Protein AF-A0A9J6FFC2-F1 (afdb_monomer)

Solvent-accessible surface area (backbone atoms only — not comparable to full-atom values): 10683 Å² total; per-residue (Å²): 85,80,44,78,43,52,54,63,68,60,50,53,34,48,77,70,77,44,74,55,74,69,60,45,58,58,50,71,74,54,88,63,98,58,70,75,44,80,42,79,45,68,72,86,70,68,49,63,70,59,54,50,54,47,51,55,52,60,70,71,46,94,64,77,79,71,78,78,69,91,61,85,76,80,85,57,95,45,73,68,53,46,51,47,52,60,47,57,77,66,57,83,54,55,76,68,54,87,89,51,53,74,66,55,40,51,50,50,52,24,52,70,66,74,64,48,92,31,41,36,63,44,17,75,76,39,60,90,82,29,61,41,49,30,97,77,76,67,45,72,17,40,54,60,35,72,76,40,42,32,71,79,80,33,97,75,44,43,53,74,66,56,49,53,48,62,56,47,55,65,82,85,128

InterPro domains:
  IPR012337 Ribonuclease H-like superfamily [SSF53098] (1-59)

Structure (mmCIF, N/CA/C/O backbone):
data_AF-A0A9J6FFC2-F1
#
_entry.id   AF-A0A9J6FFC2-F1
#
loop_
_atom_site.group_PDB
_atom_site.id
_atom_site.type_symbol
_atom_site.label_atom_id
_atom_site.label_alt_id
_atom_site.label_comp_id
_atom_site.label_asym_id
_atom_site.label_entity_id
_atom_site.label_seq_id
_atom_site.pdbx_PDB_ins_code
_atom_site.Cartn_x
_atom_site.Cartn_y
_atom_site.Cartn_z
_atom_site.occupancy
_atom_site.B_iso_or_equiv
_atom_site.auth_seq_id
_atom_site.auth_comp_id
_atom_site.auth_asym_id
_atom_site.auth_atom_id
_atom_site.pdbx_PDB_model_num
ATOM 1 N N . MET A 1 1 ? 20.866 -6.131 -45.572 1.00 80.50 1 MET A N 1
ATOM 2 C CA . MET A 1 1 ? 21.056 -5.212 -44.424 1.00 80.50 1 MET A CA 1
ATOM 3 C C . MET A 1 1 ? 21.095 -6.035 -43.150 1.00 80.50 1 MET A C 1
ATOM 5 O O . MET A 1 1 ? 20.261 -6.921 -43.014 1.00 80.50 1 MET A O 1
ATOM 9 N N . ASN A 1 2 ? 22.036 -5.762 -42.246 1.00 86.88 2 ASN A N 1
ATOM 10 C CA . ASN A 1 2 ? 22.124 -6.447 -40.954 1.00 86.88 2 ASN A CA 1
ATOM 11 C C . ASN A 1 2 ? 21.650 -5.500 -39.846 1.00 86.88 2 ASN A C 1
ATOM 13 O O . ASN A 1 2 ? 22.107 -4.363 -39.788 1.00 86.88 2 ASN A O 1
ATOM 17 N N . ILE A 1 3 ? 20.746 -5.968 -38.990 1.00 88.38 3 ILE A N 1
ATOM 18 C CA . ILE A 1 3 ? 20.262 -5.259 -37.802 1.00 88.38 3 ILE A CA 1
ATOM 19 C C . ILE A 1 3 ? 20.701 -6.069 -36.588 1.00 88.38 3 ILE A C 1
ATOM 21 O O . ILE A 1 3 ? 20.376 -7.250 -36.492 1.00 88.38 3 ILE A O 1
ATOM 25 N N . VAL A 1 4 ? 21.432 -5.447 -35.669 1.00 92.25 4 VAL A N 1
ATOM 26 C CA . VAL A 1 4 ? 21.839 -6.082 -34.411 1.00 92.25 4 VAL A CA 1
ATOM 27 C C . VAL A 1 4 ? 20.870 -5.659 -33.310 1.00 92.25 4 VAL A C 1
ATOM 29 O O . VAL A 1 4 ? 20.461 -4.503 -33.263 1.00 92.25 4 VAL A O 1
ATOM 32 N N . SER A 1 5 ? 20.460 -6.594 -32.453 1.00 91.31 5 SER A N 1
ATOM 33 C CA . SER A 1 5 ? 19.581 -6.306 -31.317 1.00 91.31 5 SER A CA 1
ATOM 34 C C . SER A 1 5 ? 19.914 -7.187 -30.119 1.00 91.31 5 SER A C 1
ATOM 36 O O . SER A 1 5 ? 20.222 -8.370 -30.269 1.00 91.31 5 SER A O 1
ATOM 38 N N . ASP A 1 6 ? 19.799 -6.616 -28.923 1.00 93.12 6 ASP A N 1
ATOM 39 C CA . ASP A 1 6 ? 19.942 -7.315 -27.647 1.00 93.12 6 ASP A CA 1
ATOM 40 C C . ASP A 1 6 ? 18.628 -7.853 -27.067 1.00 93.12 6 ASP A C 1
ATOM 42 O O . ASP A 1 6 ? 18.624 -8.638 -26.113 1.00 93.12 6 ASP A O 1
ATOM 46 N N . SER A 1 7 ? 17.496 -7.526 -27.695 1.00 90.25 7 SER A N 1
ATOM 47 C CA . SER A 1 7 ? 16.195 -8.060 -27.310 1.00 90.25 7 SER A CA 1
ATOM 48 C C . SER A 1 7 ? 16.065 -9.518 -27.743 1.00 90.25 7 SER A C 1
ATOM 50 O O . SER A 1 7 ? 15.623 -9.842 -28.851 1.00 90.25 7 SER A O 1
ATOM 52 N N . GLN A 1 8 ? 16.423 -10.427 -26.832 1.00 90.81 8 GLN A N 1
ATOM 53 C CA . GLN A 1 8 ? 16.315 -11.872 -27.045 1.00 90.81 8 GLN A CA 1
ATOM 54 C C . GLN A 1 8 ? 14.893 -12.279 -27.463 1.00 90.81 8 GLN A C 1
ATOM 56 O O . GLN A 1 8 ? 14.715 -13.103 -28.360 1.00 90.81 8 GLN A O 1
ATOM 61 N N . ASN A 1 9 ? 13.872 -11.678 -26.844 1.00 90.25 9 ASN A N 1
ATOM 62 C CA . ASN A 1 9 ? 12.475 -11.967 -27.156 1.00 90.25 9 ASN A CA 1
ATOM 63 C C . ASN A 1 9 ? 12.101 -11.531 -28.584 1.00 90.25 9 ASN A C 1
ATOM 65 O O . ASN A 1 9 ? 11.459 -12.294 -29.304 1.00 90.25 9 ASN A O 1
ATOM 69 N N . ALA A 1 10 ? 12.534 -10.343 -29.021 1.00 88.88 10 ALA A N 1
ATOM 70 C CA . ALA A 1 10 ? 12.266 -9.866 -30.377 1.00 88.88 10 ALA A CA 1
ATOM 71 C C . ALA A 1 10 ? 12.942 -10.756 -31.432 1.00 88.88 10 ALA A C 1
ATOM 73 O O . ALA A 1 10 ? 12.295 -11.169 -32.394 1.00 88.88 10 ALA A O 1
ATOM 74 N N . CYS A 1 11 ? 14.208 -11.126 -31.209 1.00 90.75 11 CYS A N 1
ATOM 75 C CA . CYS A 1 11 ? 14.953 -12.001 -32.116 1.00 90.75 11 CYS A CA 1
ATOM 76 C C . CYS A 1 11 ? 14.312 -13.395 -32.227 1.00 90.75 11 CYS A C 1
ATOM 78 O O . CYS A 1 11 ? 14.149 -13.912 -33.332 1.00 90.75 11 CYS A O 1
ATOM 80 N N . ARG A 1 12 ? 13.888 -13.987 -31.099 1.00 91.19 12 ARG A N 1
ATOM 81 C CA . ARG A 1 12 ? 13.187 -15.285 -31.077 1.00 91.19 12 ARG A CA 1
ATOM 82 C C . ARG A 1 12 ? 11.854 -15.239 -31.817 1.00 91.19 12 ARG A C 1
ATOM 84 O O . ARG A 1 12 ? 11.548 -16.158 -32.571 1.00 91.19 12 ARG A O 1
ATOM 91 N N . GLN A 1 13 ? 11.060 -14.190 -31.607 1.00 91.25 13 GLN A N 1
ATOM 92 C CA . GLN A 1 13 ? 9.775 -14.046 -32.290 1.00 91.25 13 GLN A CA 1
ATOM 93 C C . GLN A 1 13 ? 9.958 -13.887 -33.801 1.00 91.25 13 GLN A C 1
ATOM 95 O O . GLN A 1 13 ? 9.301 -14.603 -34.554 1.00 91.25 13 GLN A O 1
ATOM 100 N N . TRP A 1 14 ? 10.906 -13.048 -34.231 1.00 88.19 14 TRP A N 1
ATOM 101 C CA . TRP A 1 14 ? 11.228 -12.862 -35.646 1.00 88.19 14 TRP A CA 1
ATOM 102 C C . TRP A 1 14 ? 11.690 -14.160 -36.316 1.00 88.19 14 TRP A C 1
ATOM 104 O O . TRP A 1 14 ? 11.171 -14.524 -37.368 1.00 88.19 14 TRP A O 1
ATOM 114 N N . ALA A 1 15 ? 12.605 -14.900 -35.680 1.00 89.38 15 ALA A N 1
ATOM 115 C CA . ALA A 1 15 ? 13.059 -16.199 -36.180 1.00 89.38 15 ALA A CA 1
ATOM 116 C C . ALA A 1 15 ? 11.909 -17.215 -36.304 1.00 89.38 15 ALA A C 1
ATOM 118 O O . ALA A 1 15 ? 11.909 -18.045 -37.207 1.00 89.38 15 ALA A O 1
ATOM 119 N N . GLY A 1 16 ? 10.905 -17.123 -35.428 1.00 89.94 16 GLY A N 1
ATOM 120 C CA . GLY A 1 16 ? 9.682 -17.922 -35.488 1.00 89.94 16 GLY A CA 1
ATOM 121 C C . GLY A 1 16 ? 8.599 -17.384 -36.431 1.00 89.94 16 GLY A C 1
ATOM 122 O O . GLY A 1 16 ? 7.467 -17.856 -36.347 1.00 89.94 16 GLY A O 1
ATOM 123 N N . GLY A 1 17 ? 8.887 -16.375 -37.262 1.00 88.56 17 GLY A N 1
ATOM 124 C CA . GLY A 1 17 ? 7.922 -15.773 -38.190 1.00 88.56 17 GLY A CA 1
ATOM 125 C C . GLY A 1 17 ? 6.808 -14.968 -37.512 1.00 88.56 17 GLY A C 1
ATOM 126 O O . GLY A 1 17 ? 5.776 -14.697 -38.124 1.00 88.56 17 GLY A O 1
ATOM 127 N N . ARG A 1 18 ? 6.980 -14.596 -36.238 1.00 89.62 18 ARG A N 1
ATOM 128 C CA . ARG A 1 18 ? 6.002 -13.825 -35.464 1.00 89.62 18 ARG A CA 1
ATOM 129 C C . ARG A 1 18 ? 6.463 -12.382 -35.325 1.00 89.62 18 ARG A C 1
ATOM 131 O O . ARG A 1 18 ? 7.587 -12.104 -34.917 1.00 89.62 18 ARG A O 1
ATOM 138 N N . ILE A 1 19 ? 5.555 -11.457 -35.604 1.00 88.12 19 ILE A N 1
ATOM 139 C CA . ILE A 1 19 ? 5.777 -10.024 -35.438 1.00 88.12 19 ILE A CA 1
ATOM 140 C C . ILE A 1 19 ? 4.535 -9.382 -34.818 1.00 88.12 19 ILE A C 1
ATOM 142 O O . ILE A 1 19 ? 3.401 -9.709 -35.166 1.00 88.12 19 ILE A O 1
ATOM 146 N N . GLY A 1 20 ? 4.740 -8.473 -33.864 1.00 87.19 20 GLY A N 1
ATOM 147 C CA . GLY A 1 20 ? 3.642 -7.732 -33.244 1.00 87.19 20 GLY A CA 1
ATOM 148 C C . GLY A 1 20 ? 2.940 -6.810 -34.247 1.00 87.19 20 GLY A C 1
ATOM 149 O O . GLY A 1 20 ? 3.577 -6.272 -35.150 1.00 87.19 20 GLY A O 1
ATOM 150 N N . LYS A 1 21 ? 1.635 -6.566 -34.062 1.00 87.00 21 LYS A N 1
ATOM 151 C CA . LYS A 1 21 ? 0.810 -5.745 -34.977 1.00 87.00 21 LYS A CA 1
ATOM 152 C C . LYS A 1 21 ? 1.419 -4.365 -35.270 1.00 87.00 21 LYS A C 1
ATOM 154 O O . LYS A 1 21 ? 1.436 -3.933 -36.420 1.00 87.00 21 LYS A O 1
ATOM 159 N N . THR A 1 22 ? 1.941 -3.690 -34.244 1.00 85.38 22 THR A N 1
ATOM 160 C CA . THR A 1 22 ? 2.581 -2.370 -34.376 1.00 85.38 22 THR A CA 1
ATOM 161 C C . THR A 1 22 ? 3.881 -2.445 -35.175 1.00 85.38 22 THR A C 1
ATOM 163 O O . THR A 1 22 ? 4.067 -1.674 -36.111 1.00 85.38 22 THR A O 1
ATOM 166 N N . ALA A 1 23 ? 4.750 -3.410 -34.858 1.00 84.12 23 ALA A N 1
ATOM 167 C CA . ALA A 1 23 ? 6.012 -3.612 -35.566 1.00 84.12 23 ALA A CA 1
ATOM 168 C C . ALA A 1 23 ? 5.783 -3.996 -37.037 1.00 84.12 23 ALA A C 1
ATOM 170 O O . ALA A 1 23 ? 6.467 -3.489 -37.917 1.00 84.12 23 ALA A O 1
ATOM 171 N N . HIS A 1 24 ? 4.770 -4.819 -37.317 1.00 86.19 24 HIS A N 1
ATOM 172 C CA . HIS A 1 24 ? 4.389 -5.192 -38.677 1.00 86.19 24 HIS A CA 1
ATOM 173 C C . HIS A 1 24 ? 3.921 -3.985 -39.498 1.00 86.19 24 HIS A C 1
ATOM 175 O O . HIS A 1 24 ? 4.334 -3.819 -40.641 1.00 86.19 24 HIS A O 1
ATOM 181 N N . ARG A 1 25 ? 3.108 -3.099 -38.905 1.00 87.25 25 ARG A N 1
ATOM 182 C CA . ARG A 1 25 ? 2.663 -1.861 -39.564 1.00 87.25 25 ARG A CA 1
ATOM 183 C C . ARG A 1 25 ? 3.844 -0.967 -39.954 1.00 87.25 25 ARG A C 1
ATOM 185 O O . ARG A 1 25 ? 3.850 -0.433 -41.057 1.00 87.25 25 ARG A O 1
ATOM 192 N N . LEU A 1 26 ? 4.833 -0.833 -39.068 1.00 82.62 26 LEU A N 1
ATOM 193 C CA . LEU A 1 26 ? 6.060 -0.083 -39.348 1.00 82.62 26 LEU A CA 1
ATOM 194 C C . LEU A 1 26 ? 6.902 -0.766 -40.436 1.00 82.62 26 LEU A C 1
ATOM 196 O O . LEU A 1 26 ? 7.399 -0.094 -41.334 1.00 82.62 26 LEU A O 1
ATOM 200 N N . ALA A 1 27 ? 7.008 -2.097 -40.393 1.00 79.12 27 ALA A N 1
ATOM 201 C CA . ALA A 1 27 ? 7.773 -2.875 -41.361 1.00 79.12 27 ALA A CA 1
ATOM 202 C C . ALA A 1 27 ? 7.191 -2.800 -42.785 1.00 79.12 27 ALA A C 1
ATOM 204 O O . ALA A 1 27 ? 7.955 -2.664 -43.732 1.00 79.12 27 ALA A O 1
ATOM 205 N N . ILE A 1 28 ? 5.860 -2.818 -42.953 1.00 81.06 28 ILE A N 1
ATOM 206 C CA . ILE A 1 28 ? 5.212 -2.672 -44.275 1.00 81.06 28 ILE A CA 1
ATOM 207 C C . ILE A 1 28 ? 5.517 -1.305 -44.907 1.00 81.06 28 ILE A C 1
ATOM 209 O O . ILE A 1 28 ? 5.642 -1.198 -46.127 1.00 81.06 28 ILE A O 1
ATOM 213 N N . GLY A 1 29 ? 5.645 -0.258 -44.088 1.00 74.56 29 GLY A N 1
ATOM 214 C CA . GLY A 1 29 ? 6.014 1.079 -44.558 1.00 74.56 29 GLY A CA 1
ATOM 215 C C . GLY A 1 29 ? 7.451 1.168 -45.084 1.00 74.56 29 GLY A C 1
ATOM 216 O O . GLY A 1 29 ? 7.786 2.122 -45.783 1.00 74.56 29 GLY A O 1
ATOM 217 N N . TYR A 1 30 ? 8.294 0.176 -44.784 1.00 76.25 30 TYR A N 1
ATOM 218 C CA . TYR A 1 30 ? 9.697 0.145 -45.167 1.00 76.25 30 TYR A CA 1
ATOM 219 C C . TYR A 1 30 ? 9.917 -0.759 -46.387 1.00 76.25 30 TYR A C 1
ATOM 221 O O . TYR A 1 30 ? 9.976 -1.985 -46.284 1.00 76.25 30 TYR A O 1
ATOM 229 N N . LYS A 1 31 ? 10.069 -0.154 -47.570 1.00 72.12 31 LYS A N 1
ATOM 230 C CA . LYS A 1 31 ? 10.422 -0.878 -48.799 1.00 72.12 31 LYS A CA 1
ATOM 231 C C . LYS A 1 31 ? 11.939 -1.014 -48.909 1.00 72.12 31 LYS A C 1
ATOM 233 O O . LYS A 1 31 ? 12.619 -0.082 -49.323 1.00 72.12 31 LYS A O 1
ATOM 238 N N . SER A 1 32 ? 12.461 -2.188 -48.566 1.00 72.06 32 SER A N 1
ATOM 239 C CA . SER A 1 32 ? 13.842 -2.572 -48.871 1.00 72.06 32 SER A CA 1
ATOM 240 C C . SER A 1 32 ? 13.851 -3.667 -49.930 1.00 72.06 32 SER A C 1
ATOM 242 O O . SER A 1 32 ? 13.237 -4.712 -49.738 1.00 72.06 32 SER A O 1
ATOM 244 N N . ASN A 1 33 ? 14.603 -3.453 -51.012 1.00 75.88 33 ASN A N 1
ATOM 245 C CA . ASN A 1 33 ? 14.876 -4.491 -52.016 1.00 75.88 33 ASN A CA 1
ATOM 246 C C . ASN A 1 33 ? 15.913 -5.519 -51.526 1.00 75.88 33 ASN A C 1
ATOM 248 O O . ASN A 1 33 ? 16.109 -6.549 -52.162 1.00 75.88 33 ASN A O 1
ATOM 252 N N . ASN A 1 34 ? 16.576 -5.250 -50.397 1.00 80.25 34 ASN A N 1
ATOM 253 C CA . ASN A 1 34 ? 17.585 -6.127 -49.818 1.00 80.25 34 ASN A CA 1
ATOM 254 C C . ASN A 1 34 ? 17.008 -6.960 -48.667 1.00 80.25 34 ASN A C 1
ATOM 256 O O . ASN A 1 34 ? 16.279 -6.407 -47.832 1.00 80.25 34 ASN A O 1
ATOM 260 N N . PRO A 1 35 ? 17.406 -8.240 -48.533 1.00 80.12 35 PRO A N 1
ATOM 261 C CA . PRO A 1 35 ? 17.033 -9.044 -47.380 1.00 80.12 35 PRO A CA 1
ATOM 262 C C . PRO A 1 35 ? 17.574 -8.409 -46.089 1.00 80.12 35 PRO A C 1
ATOM 264 O O . PRO A 1 35 ? 18.733 -7.970 -46.013 1.00 80.12 35 PRO A O 1
ATOM 267 N N . ILE A 1 36 ? 16.715 -8.342 -45.072 1.00 82.50 36 ILE A N 1
ATOM 268 C CA . ILE A 1 36 ? 17.051 -7.851 -43.734 1.00 82.50 36 ILE A CA 1
ATOM 269 C C . ILE A 1 36 ? 17.363 -9.058 -42.851 1.00 82.50 36 ILE A C 1
ATOM 271 O O . ILE A 1 36 ? 16.523 -9.939 -42.673 1.00 82.50 36 ILE A O 1
ATOM 275 N N . LYS A 1 37 ? 18.568 -9.093 -42.281 1.00 86.75 37 LYS A N 1
ATOM 276 C CA . LYS A 1 37 ? 18.996 -10.107 -41.316 1.00 86.75 37 LYS A CA 1
ATOM 277 C C . LYS A 1 37 ? 19.034 -9.489 -39.925 1.00 86.75 37 LYS A C 1
ATOM 279 O O . LYS A 1 37 ? 19.722 -8.492 -39.723 1.00 86.75 37 LYS A O 1
ATOM 284 N N . ILE A 1 38 ? 18.328 -10.093 -38.974 1.00 89.38 38 ILE A N 1
ATOM 285 C CA . ILE A 1 38 ? 18.396 -9.709 -37.560 1.00 89.38 38 ILE A CA 1
ATOM 286 C C . ILE A 1 38 ? 19.399 -10.625 -36.857 1.00 89.38 38 ILE A C 1
ATOM 288 O O . ILE A 1 38 ? 19.309 -11.847 -36.970 1.00 89.38 38 ILE A O 1
ATOM 292 N N . ILE A 1 39 ? 20.368 -10.032 -36.164 1.00 91.44 39 ILE A N 1
ATOM 293 C CA . ILE A 1 39 ? 21.440 -10.714 -35.441 1.00 91.44 39 ILE A CA 1
ATOM 294 C C . ILE A 1 39 ? 21.250 -10.427 -33.953 1.00 91.44 39 ILE A C 1
ATOM 296 O O . ILE A 1 39 ? 21.210 -9.269 -33.538 1.00 91.44 39 ILE A O 1
ATOM 300 N N . TRP A 1 40 ? 21.124 -11.484 -33.155 1.00 92.75 40 TRP A N 1
ATOM 301 C CA . TRP A 1 40 ? 21.062 -11.348 -31.705 1.00 92.75 40 TRP A CA 1
ATOM 302 C C . TRP A 1 40 ? 22.464 -11.130 -31.131 1.00 92.75 40 TRP A C 1
ATOM 304 O O . TRP A 1 40 ? 23.385 -11.872 -31.473 1.00 92.75 40 TRP A O 1
ATOM 314 N N . ALA A 1 41 ? 22.597 -10.148 -30.242 1.00 92.25 41 ALA A N 1
ATOM 315 C CA . ALA A 1 41 ? 23.789 -9.922 -29.434 1.00 92.25 41 ALA A CA 1
ATOM 316 C C . ALA A 1 41 ? 23.415 -9.888 -27.940 1.00 92.25 41 ALA A C 1
ATOM 318 O O . ALA A 1 41 ? 22.351 -9.387 -27.592 1.00 92.25 41 ALA A O 1
ATOM 319 N N . PRO A 1 42 ? 24.243 -10.399 -27.022 1.00 86.62 42 PRO A N 1
ATOM 320 C CA . PRO A 1 42 ? 23.997 -10.245 -25.592 1.00 86.62 42 PRO A CA 1
ATOM 321 C C . PRO A 1 42 ? 24.021 -8.765 -25.168 1.00 86.62 42 PRO A C 1
ATOM 323 O O . PRO A 1 42 ? 24.880 -8.003 -25.598 1.00 86.62 42 PRO A O 1
ATOM 326 N N . GLY A 1 43 ? 23.118 -8.354 -24.269 1.00 81.38 43 GLY A N 1
ATOM 327 C CA . GLY A 1 43 ? 23.032 -6.952 -23.820 1.00 81.38 43 GLY A CA 1
ATOM 328 C C . GLY A 1 43 ? 24.253 -6.440 -23.040 1.00 81.38 43 GLY A C 1
ATOM 329 O O . GLY A 1 43 ? 24.466 -5.236 -22.964 1.00 81.38 43 GLY A O 1
ATOM 330 N N . HIS A 1 44 ? 25.077 -7.335 -22.486 1.00 81.31 44 HIS A N 1
ATOM 331 C CA . HIS A 1 44 ? 26.296 -6.979 -21.746 1.00 81.31 44 HIS A CA 1
ATOM 332 C C . HIS A 1 44 ? 27.542 -6.821 -22.633 1.00 81.31 44 HIS A C 1
ATOM 334 O O . HIS A 1 44 ? 28.584 -6.420 -22.129 1.00 81.31 44 HIS A O 1
ATOM 340 N N . GLU A 1 45 ? 27.443 -7.087 -23.941 1.00 80.62 45 GLU A N 1
ATOM 341 C CA . GLU A 1 45 ? 28.548 -6.901 -24.900 1.00 80.62 45 GLU A CA 1
ATOM 342 C C . GLU A 1 45 ? 28.824 -5.425 -25.223 1.00 80.62 45 GLU A C 1
ATOM 344 O O . GLU A 1 45 ? 29.730 -5.114 -25.988 1.00 80.62 45 GLU A O 1
ATOM 349 N N . ASN A 1 46 ? 28.049 -4.492 -24.653 1.00 80.94 46 ASN A N 1
ATOM 350 C CA . ASN A 1 46 ? 28.301 -3.051 -24.743 1.00 80.94 46 ASN A CA 1
ATOM 351 C C . ASN A 1 46 ? 28.467 -2.523 -26.179 1.00 80.94 46 ASN A C 1
ATOM 353 O O . ASN A 1 46 ? 29.185 -1.555 -26.416 1.00 80.94 46 ASN A O 1
ATOM 357 N N . LEU A 1 47 ? 27.770 -3.136 -27.141 1.00 90.56 47 LEU A N 1
ATOM 358 C CA . LEU A 1 47 ? 27.790 -2.686 -28.528 1.00 90.56 47 LEU A CA 1
ATOM 359 C C . LEU A 1 47 ? 27.291 -1.243 -28.612 1.00 90.56 47 LEU A C 1
ATOM 361 O O . LEU A 1 47 ? 26.157 -0.953 -28.225 1.00 90.56 47 LEU A O 1
ATOM 365 N N . GLU A 1 48 ? 28.124 -0.363 -29.161 1.00 90.56 48 GLU A N 1
ATOM 366 C CA . GLU A 1 48 ? 27.888 1.083 -29.193 1.00 90.56 48 GLU A CA 1
ATOM 367 C C . GLU A 1 48 ? 26.503 1.436 -29.761 1.00 90.56 48 GLU A C 1
ATOM 369 O O . GLU A 1 48 ? 25.749 2.191 -29.149 1.00 90.56 48 GLU A O 1
ATOM 374 N N . GLY A 1 49 ? 26.103 0.811 -30.873 1.00 87.94 49 GLY A N 1
ATOM 375 C CA . GLY A 1 49 ? 24.785 1.033 -31.477 1.00 87.94 49 GLY A CA 1
ATOM 376 C C . GLY A 1 49 ? 23.611 0.635 -30.571 1.00 87.94 49 GLY A C 1
ATOM 377 O O . GLY A 1 49 ? 22.602 1.339 -30.530 1.00 87.94 49 GLY A O 1
ATOM 378 N N . ASN A 1 50 ? 23.745 -0.445 -29.793 1.00 90.81 50 ASN A N 1
ATOM 379 C CA . ASN A 1 50 ? 22.716 -0.857 -28.833 1.00 90.81 50 ASN A CA 1
ATOM 380 C C . ASN A 1 50 ? 22.667 0.103 -27.638 1.00 90.81 50 ASN A C 1
ATOM 382 O O . ASN A 1 50 ? 21.580 0.463 -27.190 1.00 90.81 50 ASN A O 1
ATOM 386 N N . GLN A 1 51 ? 23.824 0.562 -27.148 1.00 90.44 51 GLN A N 1
ATOM 387 C CA . GLN A 1 51 ? 23.894 1.551 -26.069 1.00 90.44 51 GLN A CA 1
ATOM 388 C C . GLN A 1 51 ? 23.261 2.882 -26.484 1.00 90.44 51 GLN A C 1
ATOM 390 O O . GLN A 1 51 ? 22.475 3.456 -25.728 1.00 90.44 51 GLN A O 1
ATOM 395 N N . GLN A 1 52 ? 23.540 3.343 -27.705 1.00 90.25 52 GLN A N 1
ATOM 396 C CA . GLN A 1 52 ? 22.911 4.533 -28.270 1.00 90.25 52 GLN A CA 1
ATOM 397 C C . GLN A 1 52 ? 21.396 4.332 -28.400 1.00 90.25 52 GLN A C 1
ATOM 399 O O . GLN A 1 52 ? 20.630 5.124 -27.856 1.00 90.25 52 GLN A O 1
ATOM 404 N N . ALA A 1 53 ? 20.935 3.239 -29.016 1.00 88.19 53 ALA A N 1
ATOM 405 C CA . ALA A 1 53 ? 19.503 2.944 -29.120 1.00 88.19 53 ALA A CA 1
ATOM 406 C C . ALA A 1 53 ? 18.811 2.907 -27.742 1.00 88.19 53 ALA A C 1
ATOM 408 O O . ALA A 1 53 ? 17.706 3.436 -27.576 1.00 88.19 53 ALA A O 1
ATOM 409 N N . HIS A 1 54 ? 19.480 2.345 -26.731 1.00 87.62 54 HIS A N 1
ATOM 410 C CA . HIS A 1 54 ? 19.008 2.340 -25.352 1.00 87.62 54 HIS A CA 1
ATOM 411 C C . HIS A 1 54 ? 18.903 3.759 -24.781 1.00 87.62 54 HIS A C 1
ATOM 413 O O . HIS A 1 54 ? 17.851 4.121 -24.256 1.00 87.62 54 HIS A O 1
ATOM 419 N N . ALA A 1 55 ? 19.944 4.585 -24.913 1.00 86.56 55 ALA A N 1
ATOM 420 C CA . ALA A 1 55 ? 19.961 5.962 -24.417 1.00 86.56 55 ALA A CA 1
ATOM 421 C C . ALA A 1 55 ? 18.848 6.819 -25.040 1.00 86.56 55 ALA A C 1
ATOM 423 O O . ALA A 1 55 ? 18.123 7.509 -24.323 1.00 86.56 55 ALA A O 1
ATOM 424 N N . TRP A 1 56 ? 18.644 6.709 -26.353 1.00 86.62 56 TRP A N 1
ATOM 425 C CA . TRP A 1 56 ? 17.579 7.415 -27.071 1.00 86.62 56 TRP A CA 1
ATOM 426 C C . TRP A 1 56 ? 16.187 6.954 -26.626 1.00 86.62 56 TRP A C 1
ATOM 428 O O . TRP A 1 56 ? 15.296 7.770 -26.379 1.00 86.62 56 TRP A O 1
ATOM 438 N N . THR A 1 57 ? 16.000 5.643 -26.453 1.00 85.00 57 THR A N 1
ATOM 439 C CA . THR A 1 57 ? 14.744 5.092 -25.922 1.00 85.00 57 THR A CA 1
ATOM 440 C C . THR A 1 57 ? 14.482 5.609 -24.508 1.00 85.00 57 THR A C 1
ATOM 442 O O . THR A 1 57 ? 13.375 6.028 -24.193 1.00 85.00 57 THR A O 1
ATOM 445 N N . ARG A 1 58 ? 15.504 5.641 -23.646 1.00 79.94 58 ARG A N 1
ATOM 446 C CA . ARG A 1 58 ? 15.375 6.184 -22.289 1.00 79.94 58 ARG A CA 1
ATOM 447 C C . ARG A 1 58 ? 15.013 7.667 -22.277 1.00 79.94 58 ARG A C 1
ATOM 449 O O . ARG A 1 58 ? 14.192 8.050 -21.453 1.00 79.94 58 ARG A O 1
ATOM 456 N N . ALA A 1 59 ? 15.612 8.467 -23.156 1.00 83.25 59 ALA A N 1
ATOM 457 C CA . ALA A 1 59 ? 15.360 9.905 -23.246 1.00 83.25 59 ALA A CA 1
ATOM 458 C C . ALA A 1 59 ? 13.962 10.238 -23.802 1.00 83.25 59 ALA A C 1
ATOM 460 O O . ALA A 1 59 ? 13.383 11.255 -23.441 1.00 83.25 59 ALA A O 1
ATOM 461 N N . SER A 1 60 ? 13.417 9.383 -24.672 1.00 80.12 60 SER A N 1
ATOM 462 C CA . SER A 1 60 ? 12.100 9.576 -25.304 1.00 80.12 60 SER A CA 1
ATOM 463 C C . SER A 1 60 ? 10.917 9.092 -24.462 1.00 80.12 60 SER A C 1
ATOM 465 O O . SER A 1 60 ? 9.771 9.431 -24.759 1.00 80.12 60 SER A O 1
ATOM 467 N N . LEU A 1 61 ? 11.163 8.309 -23.409 1.00 77.38 61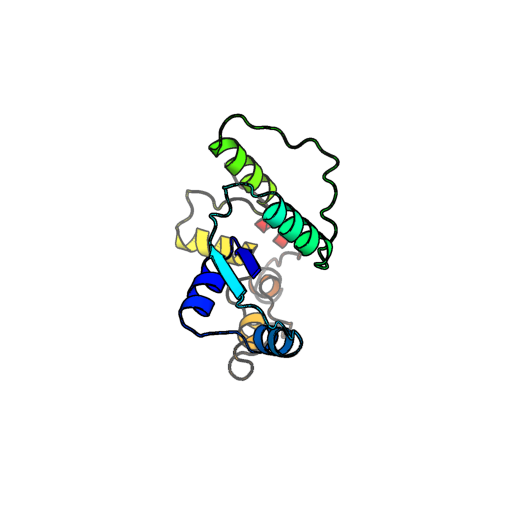 LEU A N 1
ATOM 468 C CA . LEU A 1 61 ? 10.117 7.912 -22.474 1.00 77.38 61 LEU A CA 1
ATOM 469 C C . LEU A 1 61 ? 9.804 9.080 -21.524 1.00 77.38 61 LEU A C 1
ATOM 471 O O . LEU A 1 61 ? 10.733 9.616 -20.921 1.00 77.38 61 LEU A O 1
ATOM 475 N N . PRO A 1 62 ? 8.521 9.442 -21.319 1.00 65.94 62 PRO A N 1
ATOM 476 C CA . PRO A 1 62 ? 8.128 10.440 -20.330 1.00 65.94 62 PRO A CA 1
ATOM 477 C C . PRO A 1 62 ? 8.343 9.855 -18.932 1.00 65.94 62 PRO A C 1
ATOM 479 O O . PRO A 1 62 ? 7.447 9.265 -18.325 1.00 65.94 62 PRO A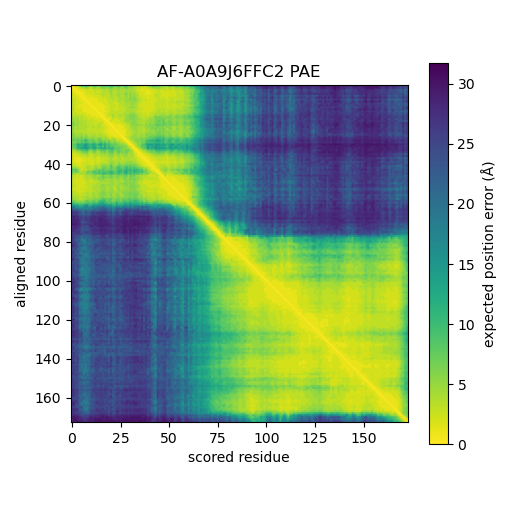 O 1
ATOM 482 N N . ARG A 1 63 ? 9.576 9.940 -18.440 1.00 62.50 63 ARG A N 1
ATOM 483 C CA . ARG A 1 63 ? 9.923 9.575 -17.073 1.00 62.50 63 ARG A CA 1
ATOM 484 C C . ARG A 1 63 ? 9.768 10.820 -16.213 1.00 62.50 63 ARG A C 1
ATOM 486 O O . ARG A 1 63 ? 10.192 11.895 -16.619 1.00 62.50 63 ARG A O 1
ATOM 493 N N . ALA A 1 64 ? 9.169 10.669 -15.034 1.00 58.12 64 ALA A N 1
ATOM 494 C CA . ALA A 1 64 ? 9.265 11.704 -14.014 1.00 58.12 64 ALA A CA 1
ATOM 495 C C . ALA A 1 64 ? 10.751 11.979 -13.744 1.00 58.12 64 ALA A C 1
ATOM 497 O O . ALA A 1 64 ? 11.529 11.018 -13.653 1.00 58.12 64 ALA A O 1
ATOM 498 N N . ASP A 1 65 ? 11.125 13.254 -13.630 1.00 60.22 65 ASP A N 1
ATOM 499 C CA . ASP A 1 65 ? 12.449 13.636 -13.157 1.00 60.22 65 ASP A CA 1
ATOM 500 C C . ASP A 1 65 ? 12.720 12.869 -11.865 1.00 60.22 65 ASP A C 1
ATOM 502 O O . ASP A 1 65 ? 11.951 12.930 -10.901 1.00 60.22 65 ASP A O 1
ATOM 506 N N . SER A 1 66 ? 13.785 12.067 -11.860 1.00 55.53 66 SER A N 1
ATOM 507 C CA . SER A 1 66 ? 14.286 11.544 -10.599 1.00 55.53 66 SER A CA 1
ATOM 508 C C . SER A 1 66 ? 14.686 12.765 -9.781 1.00 55.53 66 SER A C 1
ATOM 510 O O . SER A 1 66 ? 15.511 13.529 -10.292 1.00 55.53 66 SER A O 1
ATOM 512 N N . PRO A 1 67 ? 14.145 12.975 -8.566 1.00 54.25 67 PRO A N 1
ATOM 513 C CA . PRO A 1 67 ? 14.648 14.036 -7.713 1.00 54.25 67 PRO A CA 1
ATOM 514 C C . PRO A 1 67 ? 16.157 13.834 -7.613 1.00 5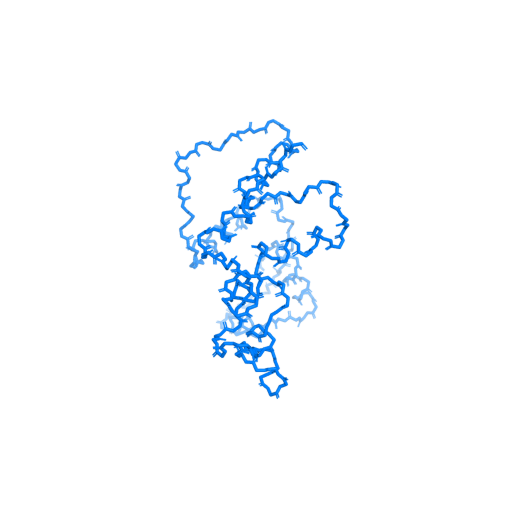4.25 67 PRO A C 1
ATOM 516 O O . PRO A 1 67 ? 16.614 12.764 -7.193 1.00 54.25 67 PRO A O 1
ATOM 519 N N . GLN A 1 68 ? 16.920 14.812 -8.111 1.00 51.25 68 GLN A N 1
ATOM 520 C CA . GLN A 1 68 ? 18.360 14.818 -7.936 1.00 51.25 68 GLN A CA 1
ATOM 521 C C . GLN A 1 68 ? 18.577 14.729 -6.434 1.00 51.25 68 GLN A C 1
ATOM 523 O O . GLN A 1 68 ? 18.139 15.588 -5.675 1.00 51.25 68 GLN A O 1
ATOM 528 N N . THR A 1 69 ? 19.119 13.602 -5.989 1.00 52.66 69 THR A N 1
ATOM 529 C CA . THR A 1 69 ? 19.387 13.408 -4.575 1.00 52.66 69 THR A CA 1
ATOM 530 C C . THR A 1 69 ? 20.576 14.312 -4.280 1.00 52.66 69 THR A C 1
ATOM 532 O O . THR A 1 69 ? 21.697 13.983 -4.646 1.00 52.66 69 THR A O 1
ATOM 535 N N . GLU A 1 70 ? 20.322 15.482 -3.690 1.00 56.91 70 GLU A N 1
ATOM 536 C CA . GLU A 1 70 ? 21.344 16.470 -3.290 1.00 56.91 70 GLU A CA 1
ATOM 537 C C . GLU A 1 70 ? 22.327 15.915 -2.241 1.00 56.91 70 GLU A C 1
ATOM 539 O O . GLU A 1 70 ? 23.314 16.558 -1.892 1.00 56.91 70 GLU A O 1
ATOM 544 N N . PHE A 1 71 ? 22.087 14.696 -1.754 1.00 55.22 71 PHE A N 1
ATOM 545 C CA . PHE A 1 71 ? 22.909 14.024 -0.764 1.00 55.22 71 PHE A CA 1
ATOM 546 C C . PHE A 1 71 ? 23.789 12.954 -1.422 1.00 55.22 71 PHE A C 1
ATOM 548 O O . PHE A 1 71 ? 23.267 12.103 -2.152 1.00 55.22 71 PHE A O 1
ATOM 555 N N . PRO A 1 72 ? 25.107 12.937 -1.142 1.00 58.00 72 PRO A N 1
ATOM 556 C CA . PRO A 1 72 ? 25.976 11.850 -1.565 1.00 58.00 72 PRO A CA 1
ATOM 557 C C . PRO A 1 72 ? 25.437 10.534 -0.999 1.00 58.00 72 PRO A C 1
ATOM 559 O O . PRO A 1 72 ? 25.306 10.386 0.216 1.00 58.00 72 PRO A O 1
ATOM 562 N N . VAL A 1 73 ? 25.119 9.576 -1.870 1.00 60.09 73 VAL A N 1
ATOM 563 C CA . VAL A 1 73 ? 24.781 8.218 -1.434 1.00 60.09 73 VAL A CA 1
ATOM 564 C C . VAL A 1 73 ? 26.051 7.612 -0.829 1.00 60.09 73 VAL A C 1
ATOM 566 O O . VAL A 1 73 ? 27.063 7.544 -1.534 1.00 60.09 73 VAL A O 1
ATOM 569 N N . PRO A 1 74 ? 26.047 7.178 0.444 1.00 62.81 74 PRO A N 1
ATOM 570 C CA . PRO A 1 74 ? 27.200 6.506 1.024 1.00 62.81 74 PRO A CA 1
ATOM 571 C C . PRO A 1 74 ? 27.520 5.256 0.200 1.00 62.81 74 PRO A C 1
ATOM 573 O O . PRO A 1 74 ? 26.674 4.372 0.041 1.00 62.81 74 PRO A O 1
ATOM 576 N N . VAL A 1 75 ? 28.736 5.174 -0.345 1.00 63.38 75 VAL A N 1
ATOM 577 C CA . VAL A 1 75 ? 29.221 3.950 -0.992 1.00 63.38 75 VAL A CA 1
ATOM 578 C C . VAL A 1 75 ? 29.588 2.977 0.122 1.00 63.38 75 VAL A C 1
ATOM 580 O O . VAL A 1 75 ? 30.715 2.968 0.610 1.00 63.38 75 VAL A O 1
ATOM 583 N N . MET A 1 76 ? 28.604 2.201 0.578 1.00 69.56 76 MET A N 1
ATOM 584 C CA . MET A 1 76 ? 28.846 1.141 1.555 1.00 69.56 76 MET A CA 1
ATOM 585 C C . MET A 1 76 ? 29.672 0.027 0.882 1.00 69.56 76 MET A C 1
ATOM 587 O O . MET A 1 76 ? 29.320 -0.396 -0.224 1.00 69.56 76 MET A O 1
ATOM 591 N N . PRO A 1 77 ? 30.767 -0.448 1.501 1.00 71.88 77 PRO A N 1
ATOM 592 C CA . PRO A 1 77 ? 31.700 -1.384 0.872 1.00 71.88 77 PRO A CA 1
ATOM 593 C C . PRO A 1 77 ? 31.123 -2.795 0.688 1.00 71.88 77 PRO A C 1
ATOM 595 O O . PRO A 1 77 ? 31.600 -3.540 -0.169 1.00 71.88 77 PRO A O 1
ATOM 598 N N . ILE A 1 78 ? 30.102 -3.176 1.466 1.00 84.75 78 ILE A N 1
ATOM 599 C CA . ILE A 1 78 ? 29.538 -4.530 1.462 1.00 84.75 78 ILE A CA 1
ATOM 600 C C . ILE A 1 78 ? 28.106 -4.512 0.915 1.00 84.75 78 ILE A C 1
ATOM 602 O O . ILE A 1 78 ? 27.253 -3.744 1.354 1.00 84.75 78 ILE A O 1
ATOM 606 N N . TYR A 1 79 ? 27.800 -5.424 -0.012 1.00 79.50 79 TYR A N 1
ATOM 607 C CA . TYR A 1 79 ? 26.472 -5.534 -0.632 1.00 79.50 79 TYR A CA 1
ATOM 608 C C . TYR A 1 79 ? 25.321 -5.652 0.387 1.00 79.50 79 TYR A C 1
ATOM 610 O O . TYR A 1 79 ? 24.260 -5.058 0.195 1.00 79.50 79 TYR A O 1
ATOM 618 N N . SER A 1 80 ? 25.522 -6.374 1.495 1.00 84.44 80 SER A N 1
ATOM 619 C CA . SER A 1 80 ? 24.524 -6.491 2.568 1.00 84.44 80 SER A CA 1
ATOM 620 C C . SER A 1 80 ? 24.216 -5.153 3.236 1.00 84.44 80 SER A C 1
ATOM 622 O O . SER A 1 80 ? 23.064 -4.888 3.562 1.00 84.44 80 SER A O 1
ATOM 624 N N . GLU A 1 81 ? 25.219 -4.295 3.403 1.00 84.25 81 GLU A N 1
ATOM 625 C CA . GLU A 1 81 ? 25.063 -2.972 4.007 1.00 84.25 81 GLU A CA 1
ATOM 626 C C . GLU A 1 81 ? 24.324 -2.016 3.071 1.00 84.25 81 GLU A C 1
ATOM 628 O O . GLU A 1 81 ? 23.448 -1.277 3.515 1.00 84.25 81 GLU A O 1
ATOM 633 N N . ILE A 1 82 ? 24.597 -2.098 1.763 1.00 83.44 82 ILE A N 1
ATOM 634 C CA . ILE A 1 82 ? 23.831 -1.380 0.735 1.00 83.44 82 ILE A CA 1
ATOM 635 C C . ILE A 1 82 ? 22.346 -1.764 0.827 1.00 83.44 82 ILE A C 1
ATOM 637 O O . ILE A 1 82 ? 21.466 -0.899 0.825 1.00 83.44 82 ILE A O 1
ATOM 641 N N . LEU A 1 83 ? 22.045 -3.063 0.932 1.00 84.44 83 LEU A N 1
ATOM 642 C CA . LEU A 1 83 ? 20.667 -3.539 1.064 1.00 84.44 83 LEU A CA 1
ATOM 643 C C . LEU A 1 83 ? 20.007 -3.073 2.365 1.00 84.44 83 LEU A C 1
ATOM 645 O O . LEU A 1 83 ? 18.849 -2.651 2.317 1.00 84.44 83 LEU A O 1
ATOM 649 N N . SER A 1 84 ? 20.711 -3.135 3.498 1.00 85.62 84 SER A N 1
ATOM 650 C CA . SER A 1 84 ? 20.209 -2.641 4.786 1.00 85.62 84 SER A CA 1
ATOM 651 C C . SER A 1 84 ? 19.913 -1.146 4.728 1.00 85.62 84 SER A C 1
ATOM 653 O O . SER A 1 84 ? 18.795 -0.756 5.049 1.00 85.62 84 SER A O 1
ATOM 655 N N . TYR A 1 85 ? 20.822 -0.337 4.179 1.00 86.62 85 TYR A N 1
ATOM 656 C CA . TYR A 1 85 ? 20.624 1.101 3.986 1.00 86.62 85 TYR A CA 1
ATOM 657 C C . TYR A 1 85 ? 19.356 1.406 3.175 1.00 86.62 85 TYR A C 1
ATOM 659 O O . TYR A 1 85 ? 18.471 2.146 3.615 1.00 86.62 85 TYR A O 1
ATOM 667 N N . TYR A 1 86 ? 19.192 0.781 2.004 1.00 84.38 86 TYR A N 1
ATOM 668 C CA . TYR A 1 86 ? 17.987 0.992 1.196 1.00 84.38 86 TYR A CA 1
ATOM 669 C C . TYR A 1 86 ? 16.725 0.422 1.842 1.00 84.38 86 TYR A C 1
ATOM 671 O O . TYR A 1 86 ? 15.614 0.850 1.529 1.00 84.38 86 TYR A O 1
ATOM 679 N N . LYS A 1 87 ? 16.843 -0.607 2.679 1.00 84.25 87 LYS A N 1
ATOM 680 C CA . LYS A 1 87 ? 15.707 -1.152 3.419 1.00 84.25 87 LYS A CA 1
ATOM 681 C C . LYS A 1 87 ? 15.281 -0.166 4.502 1.00 84.25 87 LYS A C 1
ATOM 683 O O . LYS A 1 87 ? 14.118 0.215 4.507 1.00 84.25 87 LYS A O 1
ATOM 688 N N . GLU A 1 88 ? 16.208 0.281 5.339 1.00 84.88 88 GLU A N 1
ATOM 689 C CA . GLU A 1 88 ? 15.988 1.211 6.451 1.00 84.88 88 GLU A CA 1
ATOM 690 C C . GLU A 1 88 ? 15.425 2.550 5.984 1.00 84.88 88 GLU A C 1
ATOM 692 O O . GLU A 1 88 ? 14.414 3.000 6.511 1.00 84.88 88 GLU A O 1
ATOM 697 N N . THR A 1 89 ? 15.963 3.116 4.903 1.00 83.88 89 THR A N 1
ATOM 698 C CA . THR A 1 89 ? 15.429 4.353 4.297 1.00 83.88 89 THR A CA 1
ATOM 699 C C . THR A 1 89 ? 13.993 4.222 3.778 1.00 83.88 89 THR A C 1
ATOM 701 O O . THR A 1 89 ? 13.289 5.221 3.641 1.00 83.88 89 THR A O 1
ATOM 704 N N . ARG A 1 90 ? 13.523 3.001 3.487 1.00 84.62 90 ARG A N 1
ATOM 705 C CA . ARG A 1 90 ? 12.143 2.729 3.049 1.00 84.62 90 ARG A CA 1
ATOM 706 C C . ARG A 1 90 ? 11.210 2.324 4.192 1.00 84.62 90 ARG A C 1
ATOM 708 O O . ARG A 1 90 ? 10.001 2.221 3.964 1.00 84.62 90 ARG A O 1
ATOM 715 N N . ILE A 1 91 ? 11.728 2.062 5.393 1.00 85.44 91 ILE A N 1
ATOM 716 C CA . ILE A 1 91 ? 10.911 1.682 6.547 1.00 85.44 91 ILE A CA 1
ATOM 717 C C . ILE A 1 91 ? 10.200 2.931 7.077 1.00 85.44 91 ILE A C 1
ATOM 719 O O . ILE A 1 91 ? 10.826 3.847 7.591 1.00 85.44 91 ILE A O 1
ATOM 723 N N . LYS A 1 92 ? 8.867 2.948 6.963 1.00 87.19 92 LYS A N 1
ATOM 724 C CA . LYS A 1 92 ? 8.011 3.984 7.571 1.00 87.19 92 LYS A CA 1
ATOM 725 C C . LYS A 1 92 ? 7.485 3.597 8.950 1.00 87.19 92 LYS A C 1
ATOM 727 O O . LYS A 1 92 ? 7.276 4.461 9.785 1.00 87.19 92 LYS A O 1
ATOM 732 N N . PHE A 1 93 ? 7.249 2.303 9.161 1.00 89.25 93 PHE A N 1
ATOM 733 C CA . PHE A 1 93 ? 6.700 1.764 10.401 1.00 89.25 93 PHE A CA 1
ATOM 734 C C . PHE A 1 93 ? 7.653 0.732 10.994 1.00 89.25 93 PHE A C 1
ATOM 736 O O . PHE A 1 93 ? 8.213 -0.073 10.237 1.00 89.25 93 PHE A O 1
ATOM 743 N N . PRO A 1 94 ? 7.800 0.692 12.324 1.00 89.94 94 PRO A N 1
ATOM 744 C CA . PRO A 1 94 ? 8.710 -0.233 12.972 1.00 89.94 94 PRO A CA 1
ATOM 745 C C . PRO A 1 94 ? 8.328 -1.689 12.719 1.00 89.94 94 PRO A C 1
ATOM 747 O O . PRO A 1 94 ? 7.197 -2.035 12.354 1.00 89.94 94 PRO A O 1
ATOM 750 N N . HIS A 1 95 ? 9.313 -2.565 12.881 1.00 88.56 95 HIS A N 1
ATOM 751 C CA . HIS A 1 95 ? 9.088 -4.000 12.840 1.00 88.56 95 HIS A CA 1
ATOM 752 C C . HIS A 1 95 ? 8.261 -4.446 14.057 1.00 88.56 95 HIS A C 1
ATOM 754 O O . HIS A 1 95 ? 8.443 -3.895 15.139 1.00 88.56 95 HIS A O 1
ATOM 760 N N . PRO A 1 96 ? 7.364 -5.440 13.907 1.00 89.12 96 PRO A N 1
ATOM 761 C CA . PRO A 1 96 ? 6.686 -6.033 15.051 1.00 89.12 96 PRO A CA 1
ATOM 762 C C . PRO A 1 96 ? 7.693 -6.582 16.065 1.00 89.12 96 PRO A C 1
ATOM 764 O O . PRO A 1 96 ? 8.693 -7.191 15.677 1.00 89.12 96 PRO A O 1
ATOM 767 N N . HIS A 1 97 ? 7.400 -6.406 17.351 1.00 88.44 97 HIS A N 1
ATOM 768 C CA . HIS A 1 97 ? 8.237 -6.918 18.429 1.00 88.44 97 HIS A CA 1
ATOM 769 C C . HIS A 1 97 ? 8.360 -8.458 18.353 1.00 88.44 97 HIS A C 1
ATOM 771 O O . HIS A 1 97 ? 7.347 -9.140 18.172 1.00 88.44 97 HIS A O 1
ATOM 777 N N . PRO A 1 98 ? 9.556 -9.050 18.537 1.00 87.06 98 PRO A N 1
ATOM 778 C CA . PRO A 1 98 ? 9.771 -10.493 18.372 1.00 87.06 98 PRO A CA 1
ATOM 779 C C . PRO A 1 98 ? 8.971 -11.366 19.352 1.00 87.06 98 PRO A C 1
ATOM 781 O O . PRO A 1 98 ? 8.699 -12.522 19.043 1.00 87.06 98 PRO A O 1
ATOM 784 N N . LYS A 1 99 ? 8.563 -10.821 20.509 1.00 91.44 99 LYS A N 1
ATOM 785 C CA . LYS A 1 99 ? 7.697 -11.518 21.486 1.00 91.44 99 LYS A CA 1
ATOM 786 C C . LYS A 1 99 ? 6.224 -11.622 21.047 1.00 91.44 99 LYS A C 1
ATOM 788 O O . LYS A 1 99 ? 5.488 -12.396 21.651 1.00 91.44 99 LYS A O 1
ATOM 793 N N . LEU A 1 100 ? 5.774 -10.864 20.039 1.00 89.69 100 LEU A N 1
ATOM 794 C CA . LEU A 1 100 ? 4.409 -10.999 19.512 1.00 89.69 100 LEU A CA 1
ATOM 795 C C . LEU A 1 100 ? 4.252 -12.341 18.799 1.00 89.69 100 LEU A C 1
ATOM 797 O O . LEU A 1 100 ? 5.136 -12.756 18.046 1.00 89.69 100 LEU A O 1
ATOM 801 N N . GLN A 1 101 ? 3.096 -12.983 18.965 1.00 94.94 101 GLN A N 1
ATOM 802 C CA . GLN A 1 101 ? 2.760 -14.166 18.181 1.00 94.94 101 GLN A CA 1
ATOM 803 C C . GLN A 1 101 ? 2.689 -13.809 16.696 1.00 94.94 101 GLN A C 1
ATOM 805 O O . GLN A 1 101 ? 2.339 -12.692 16.311 1.00 94.94 101 GLN A O 1
ATOM 810 N N . ARG A 1 102 ? 2.976 -14.780 15.825 1.00 93.19 102 ARG A N 1
ATOM 811 C CA . ARG A 1 102 ? 3.017 -14.554 14.368 1.00 93.19 102 ARG A CA 1
ATOM 812 C C . ARG A 1 102 ? 1.716 -13.961 13.811 1.00 93.19 102 ARG A C 1
ATOM 814 O O . ARG A 1 102 ? 1.752 -13.161 12.873 1.00 93.19 102 ARG A O 1
ATOM 821 N N . GLN A 1 103 ? 0.578 -14.357 14.380 1.00 94.25 103 GLN A N 1
ATOM 822 C CA . GLN A 1 103 ? -0.738 -13.832 14.010 1.00 94.25 103 GLN A CA 1
ATOM 823 C C . GLN A 1 103 ? -0.852 -12.340 14.345 1.00 94.25 103 GLN A C 1
ATOM 825 O O . GLN A 1 103 ? -1.201 -11.551 13.468 1.00 94.25 103 GLN A O 1
ATOM 830 N N . ASP A 1 104 ? -0.443 -11.938 15.548 1.00 92.62 104 ASP A N 1
ATOM 831 C CA . ASP A 1 104 ? -0.480 -10.541 15.991 1.00 92.62 104 ASP A CA 1
ATOM 832 C C . ASP A 1 104 ? 0.508 -9.672 15.211 1.00 92.62 104 ASP A C 1
ATOM 834 O O . ASP A 1 104 ? 0.171 -8.563 14.804 1.00 92.62 104 ASP A O 1
ATOM 838 N N . GLN A 1 105 ? 1.700 -10.196 14.900 1.00 93.38 105 GLN A N 1
ATOM 839 C CA . GLN A 1 105 ? 2.654 -9.509 14.022 1.00 93.38 105 GLN A CA 1
ATOM 840 C C . GLN A 1 105 ? 2.040 -9.227 12.640 1.00 93.38 105 GLN A C 1
ATOM 842 O O . GLN A 1 105 ? 2.197 -8.136 12.087 1.00 93.38 105 GLN A O 1
ATOM 847 N N . THR A 1 106 ? 1.313 -10.201 12.084 1.00 94.25 106 THR A N 1
ATOM 848 C CA . THR A 1 106 ? 0.637 -10.074 10.783 1.00 94.25 106 THR A CA 1
ATOM 849 C C . THR A 1 106 ? -0.519 -9.076 10.853 1.00 94.25 106 THR A C 1
ATOM 851 O O . THR A 1 106 ? -0.669 -8.236 9.959 1.00 94.25 106 THR A O 1
ATOM 854 N N . ALA A 1 107 ? -1.311 -9.121 11.926 1.00 92.62 107 ALA A N 1
ATOM 855 C CA . ALA A 1 107 ? -2.387 -8.171 12.172 1.00 92.62 107 ALA A CA 1
ATOM 856 C C . ALA A 1 107 ? -1.842 -6.743 12.318 1.00 92.62 107 ALA A C 1
ATOM 858 O O . ALA A 1 107 ? -2.357 -5.832 11.671 1.00 92.62 107 ALA A O 1
ATOM 859 N N . LEU A 1 108 ? -0.760 -6.541 13.075 1.00 92.31 108 LEU A N 1
ATOM 860 C CA . LEU A 1 108 ? -0.107 -5.24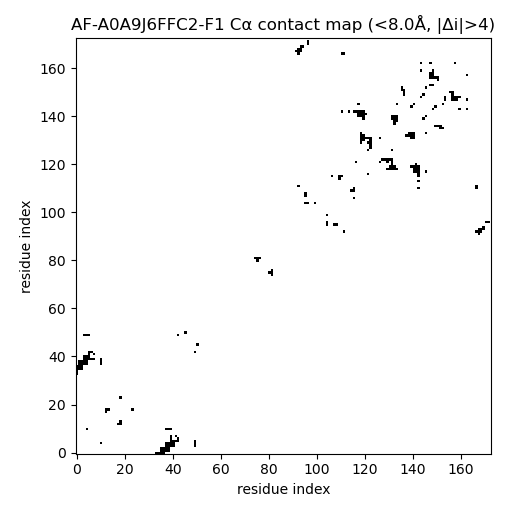1 13.236 1.00 92.31 108 LEU A CA 1
ATOM 861 C C . LEU A 1 108 ? 0.389 -4.692 11.894 1.00 92.31 108 LEU A C 1
ATOM 863 O O . LEU A 1 108 ? 0.079 -3.555 11.549 1.00 92.31 108 LEU A O 1
ATOM 867 N N . ARG A 1 109 ? 1.078 -5.507 11.083 1.00 93.50 109 ARG A N 1
ATOM 868 C CA . ARG A 1 109 ? 1.515 -5.097 9.735 1.00 93.50 109 ARG A CA 1
ATOM 869 C C . ARG A 1 109 ? 0.348 -4.706 8.837 1.00 93.50 109 ARG A C 1
ATOM 871 O O . ARG A 1 109 ? 0.433 -3.737 8.079 1.00 93.50 109 ARG A O 1
ATOM 878 N N . SER A 1 110 ? -0.747 -5.450 8.924 1.00 94.50 110 SER A N 1
ATOM 879 C CA . SER A 1 110 ? -1.956 -5.162 8.155 1.00 94.50 110 SER A CA 1
ATOM 880 C C . SER A 1 110 ? -2.620 -3.863 8.624 1.00 94.50 110 SER A C 1
ATOM 882 O O . SER A 1 110 ? -3.159 -3.119 7.803 1.00 94.50 110 SER A O 1
ATOM 884 N N . ASN A 1 111 ? -2.535 -3.548 9.921 1.00 93.00 111 ASN A N 1
ATOM 885 C CA . ASN A 1 111 ? -2.980 -2.270 10.469 1.00 93.00 111 ASN A CA 1
ATOM 886 C C . ASN A 1 111 ? -2.104 -1.103 9.993 1.00 93.00 111 ASN A C 1
ATOM 888 O O . ASN A 1 111 ? -2.626 -0.158 9.407 1.00 93.00 111 ASN A O 1
ATOM 892 N N . GLN A 1 112 ? -0.780 -1.220 10.139 1.00 92.94 112 GLN A N 1
ATOM 893 C CA . GLN A 1 112 ? 0.208 -0.231 9.680 1.00 92.94 112 GLN A CA 1
ATOM 894 C C . GLN A 1 112 ? 0.054 0.104 8.186 1.00 92.94 112 GLN A C 1
ATOM 896 O O . GLN A 1 112 ? 0.226 1.242 7.766 1.00 92.94 112 GLN A O 1
ATOM 901 N N . THR A 1 113 ? -0.304 -0.882 7.362 1.00 92.00 113 THR A N 1
ATOM 902 C CA . THR A 1 113 ? -0.455 -0.709 5.905 1.00 92.00 113 THR A CA 1
ATOM 903 C C . THR A 1 113 ? -1.887 -0.424 5.449 1.00 92.00 113 THR A C 1
ATOM 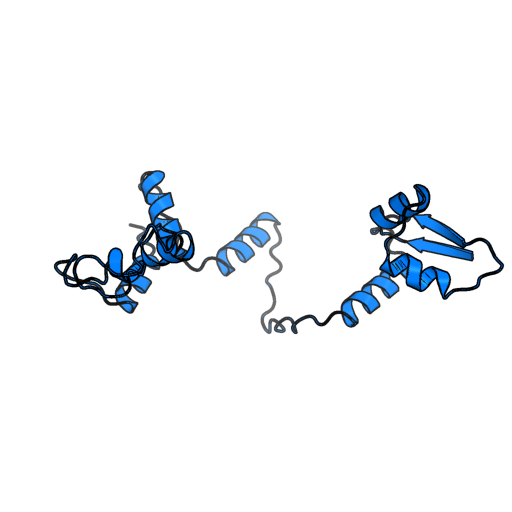905 O O . THR A 1 113 ? -2.140 -0.367 4.246 1.00 92.00 113 THR A O 1
ATOM 908 N N . ASN A 1 114 ? -2.839 -0.247 6.372 1.00 92.25 114 ASN A N 1
ATOM 909 C CA . ASN A 1 114 ? -4.262 -0.049 6.072 1.00 92.25 114 ASN A CA 1
ATOM 910 C C . ASN A 1 114 ? -4.877 -1.156 5.178 1.00 92.25 114 ASN A C 1
ATOM 912 O O . ASN A 1 114 ? -5.735 -0.924 4.315 1.00 92.25 114 ASN A O 1
ATOM 916 N N . THR A 1 115 ? -4.406 -2.389 5.360 1.00 93.81 115 THR A N 1
ATOM 917 C CA . THR A 1 115 ? -4.870 -3.579 4.630 1.00 93.81 115 THR A CA 1
ATOM 918 C C . THR A 1 115 ? -5.703 -4.524 5.486 1.00 93.81 115 THR A C 1
ATOM 920 O O . THR A 1 115 ? -6.364 -5.400 4.928 1.00 93.81 115 THR A O 1
ATOM 923 N N . PHE A 1 116 ? -5.737 -4.323 6.807 1.00 94.50 116 PHE A N 1
ATOM 924 C CA . PHE A 1 116 ? -6.566 -5.121 7.705 1.00 94.50 116 PHE A CA 1
ATOM 925 C C . PHE A 1 116 ? -8.057 -5.036 7.302 1.00 94.50 116 PHE A C 1
ATOM 927 O O . PHE A 1 116 ? -8.532 -3.942 6.956 1.00 94.50 116 PHE A O 1
ATOM 934 N N . PRO A 1 117 ? -8.808 -6.156 7.300 1.00 93.19 117 PRO A N 1
ATOM 935 C CA . PRO A 1 117 ? -10.204 -6.169 6.869 1.00 93.19 117 PRO A CA 1
ATOM 936 C C . PRO A 1 117 ? -11.084 -5.224 7.695 1.00 93.19 117 PRO A C 1
ATOM 938 O O . PRO A 1 117 ? -11.156 -5.329 8.914 1.00 93.19 117 PRO A O 1
ATOM 941 N N . HIS A 1 118 ? -11.779 -4.313 7.018 1.00 94.62 118 HIS A N 1
ATOM 942 C CA . HIS A 1 118 ? -12.743 -3.394 7.621 1.00 94.62 118 HIS A CA 1
ATOM 943 C C . HIS A 1 118 ? -13.890 -3.120 6.645 1.00 94.62 118 HIS A C 1
ATOM 945 O O . HIS A 1 118 ? -13.741 -3.273 5.430 1.00 94.62 118 HIS A O 1
ATOM 951 N N . LEU A 1 119 ? -15.045 -2.721 7.175 1.00 95.50 119 LEU A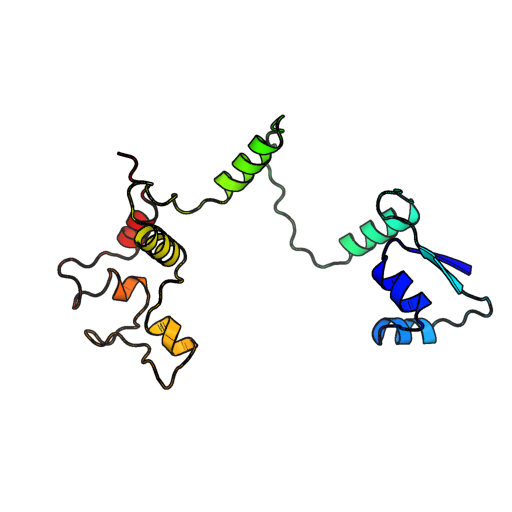 N 1
ATOM 952 C CA . LEU A 1 119 ? -16.305 -2.647 6.430 1.00 95.50 119 LEU A CA 1
ATOM 953 C C . LEU A 1 119 ? -16.238 -1.729 5.206 1.00 95.50 119 LEU A C 1
ATOM 955 O O . LEU A 1 119 ? -16.712 -2.119 4.145 1.00 95.50 119 LEU A O 1
ATOM 959 N N . SER A 1 120 ? -15.591 -0.562 5.285 1.00 95.81 120 SER A N 1
ATOM 960 C CA . SER A 1 120 ? -15.485 0.314 4.108 1.00 95.81 120 SER A CA 1
ATOM 961 C C . SER A 1 120 ? -14.626 -0.291 2.987 1.00 95.81 120 SER A C 1
ATOM 963 O O . SER A 1 120 ? -14.932 -0.098 1.810 1.00 95.81 120 SER A O 1
ATOM 965 N N . ARG A 1 121 ? -13.592 -1.078 3.318 1.00 95.44 121 ARG A N 1
ATOM 966 C CA . ARG A 1 121 ? -12.803 -1.842 2.338 1.00 95.44 121 ARG A CA 1
ATOM 967 C C . ARG A 1 121 ? -13.598 -3.011 1.768 1.00 95.44 121 ARG A C 1
ATOM 969 O O . ARG A 1 121 ? -13.559 -3.225 0.562 1.00 95.44 121 ARG A O 1
ATOM 976 N N . LEU A 1 122 ? -14.326 -3.740 2.610 1.00 96.06 122 LEU A N 1
ATOM 977 C CA . LEU A 1 122 ? -15.171 -4.851 2.172 1.00 96.06 122 LEU A CA 1
ATOM 978 C C . LEU A 1 122 ? -16.323 -4.376 1.283 1.00 96.06 122 LEU A C 1
ATOM 980 O O . LEU A 1 122 ? -16.588 -5.006 0.269 1.00 96.06 122 LEU A O 1
ATOM 984 N N . HIS A 1 123 ? -16.935 -3.231 1.586 1.00 96.94 123 HIS A N 1
ATOM 985 C CA . HIS A 1 123 ? -17.968 -2.616 0.752 1.00 96.94 123 HIS A CA 1
ATOM 986 C C . HIS A 1 123 ? -17.443 -2.242 -0.642 1.00 96.94 123 HIS A C 1
ATOM 988 O O . HIS A 1 123 ? -18.154 -2.397 -1.626 1.00 96.94 123 HIS A O 1
ATOM 994 N N . LYS A 1 124 ? -16.179 -1.808 -0.763 1.00 95.25 124 LYS A N 1
ATOM 995 C CA . LYS A 1 124 ? -15.561 -1.561 -2.081 1.00 95.25 124 LYS A CA 1
ATOM 996 C C . LYS A 1 124 ? -15.445 -2.830 -2.933 1.00 95.25 124 LYS A C 1
ATOM 998 O O . LYS A 1 124 ? -15.433 -2.721 -4.153 1.00 95.25 124 LYS A O 1
ATOM 1003 N N . LEU A 1 125 ? -15.324 -4.004 -2.309 1.00 95.88 125 LEU A N 1
ATOM 1004 C CA . LEU A 1 125 ? -15.218 -5.294 -3.001 1.00 95.88 125 LEU A CA 1
ATOM 1005 C C . LEU A 1 125 ? -16.595 -5.927 -3.243 1.00 95.88 125 LEU A C 1
ATOM 1007 O O . LEU A 1 125 ? -16.859 -6.433 -4.329 1.00 95.88 125 LEU A O 1
ATOM 1011 N N . TYR A 1 126 ? -17.472 -5.875 -2.240 1.00 96.56 126 TYR A N 1
ATOM 1012 C CA . TYR A 1 126 ? -18.788 -6.513 -2.228 1.00 96.56 126 TYR A CA 1
ATOM 1013 C C . TYR A 1 126 ? -19.846 -5.544 -1.666 1.00 96.56 126 TYR A C 1
ATOM 1015 O O . TYR A 1 126 ? -20.306 -5.704 -0.529 1.00 96.56 126 TYR A O 1
ATOM 1023 N N . PRO A 1 127 ? -20.255 -4.523 -2.441 1.00 95.38 127 PRO A N 1
ATOM 1024 C CA . PRO A 1 127 ? -21.093 -3.428 -1.944 1.00 95.38 127 PRO A CA 1
ATOM 1025 C C . PRO A 1 127 ? -22.493 -3.866 -1.507 1.00 95.38 127 PRO A C 1
ATOM 1027 O O . PRO A 1 127 ? -23.094 -3.235 -0.643 1.00 95.38 127 PRO A O 1
ATOM 1030 N N . THR A 1 128 ? -23.005 -4.959 -2.074 1.00 95.94 128 THR A N 1
ATOM 1031 C CA . THR A 1 128 ? -24.320 -5.522 -1.738 1.00 95.94 128 THR A CA 1
ATOM 1032 C C . THR A 1 128 ? -24.306 -6.402 -0.488 1.00 95.94 128 THR A C 1
ATOM 1034 O O . THR A 1 128 ? -25.363 -6.642 0.086 1.00 95.94 128 THR A O 1
ATOM 1037 N N . GLN A 1 129 ? -23.136 -6.890 -0.062 1.00 95.56 129 GLN A N 1
ATOM 1038 C CA . GLN A 1 129 ? -23.000 -7.824 1.065 1.00 95.56 129 GLN A CA 1
ATOM 1039 C C . GLN A 1 129 ? -22.532 -7.135 2.346 1.00 95.56 129 GLN A C 1
ATOM 1041 O O . GLN A 1 129 ? -22.878 -7.561 3.448 1.00 95.56 129 GLN A O 1
ATOM 1046 N N . HIS A 1 130 ? -21.741 -6.071 2.215 1.00 94.31 130 HIS A N 1
ATOM 1047 C CA . HIS A 1 130 ? -21.167 -5.366 3.353 1.00 94.31 130 HIS A CA 1
ATOM 1048 C C . HIS A 1 130 ? -21.547 -3.891 3.304 1.00 94.31 130 HIS A C 1
ATOM 1050 O O . HIS A 1 130 ? -21.235 -3.243 2.309 1.00 94.31 130 HIS A O 1
ATOM 1056 N N . PRO A 1 131 ? -22.168 -3.320 4.350 1.00 94.88 131 PRO A N 1
ATOM 1057 C CA . PRO A 1 131 ? -22.384 -1.880 4.425 1.00 94.88 131 PRO A CA 1
ATOM 1058 C C . PRO A 1 131 ? -21.048 -1.149 4.619 1.00 94.88 131 PRO A C 1
ATOM 1060 O O . PRO A 1 131 ? -20.126 -1.672 5.241 1.00 94.88 131 PRO A O 1
ATOM 1063 N N . ASN A 1 132 ? -20.943 0.088 4.132 1.00 96.12 132 ASN A N 1
ATOM 1064 C CA . ASN A 1 132 ? -19.773 0.944 4.372 1.00 96.12 132 ASN A CA 1
ATOM 1065 C C . ASN A 1 132 ? -19.809 1.671 5.729 1.00 96.12 132 ASN A C 1
ATOM 1067 O O . ASN A 1 132 ? -18.822 2.316 6.097 1.00 96.12 132 ASN A O 1
ATOM 1071 N N . LEU A 1 133 ? -20.927 1.591 6.455 1.00 96.62 133 LEU A N 1
ATOM 1072 C CA . LEU A 1 133 ? -21.158 2.303 7.710 1.00 96.62 133 LEU A CA 1
ATOM 1073 C C . LEU A 1 133 ? -20.909 1.416 8.931 1.00 96.62 133 LEU A C 1
ATOM 1075 O O . LEU A 1 133 ? -21.101 0.201 8.916 1.00 96.62 133 LEU A O 1
ATOM 1079 N N . CYS A 1 134 ? -20.500 2.057 10.018 1.00 95.88 134 CYS A N 1
ATOM 1080 C CA . CYS A 1 134 ? -20.313 1.438 11.315 1.00 95.88 134 CYS A CA 1
ATOM 1081 C C . CYS A 1 134 ? -21.677 1.099 11.934 1.00 95.88 134 CYS A C 1
ATOM 1083 O O . CYS A 1 134 ? -22.495 2.003 12.113 1.00 95.88 134 CYS A O 1
ATOM 1085 N N . PRO A 1 135 ? -21.914 -0.148 12.377 1.00 94.12 135 PRO A N 1
ATOM 1086 C CA . PRO A 1 135 ? -23.206 -0.559 12.933 1.00 94.12 135 PRO A CA 1
ATOM 1087 C C . PRO A 1 135 ? -23.540 0.097 14.284 1.00 94.12 135 PRO A C 1
ATOM 1089 O O . PRO A 1 135 ? -24.643 -0.080 14.791 1.00 94.12 135 PRO A O 1
ATOM 1092 N N . LYS A 1 136 ? -22.594 0.814 14.908 1.00 94.25 136 LYS A N 1
ATOM 1093 C CA . LYS A 1 136 ? -22.776 1.433 16.232 1.00 94.25 136 LYS A CA 1
ATOM 1094 C C . LYS A 1 136 ? -23.038 2.935 16.187 1.00 94.25 136 LYS A C 1
ATOM 1096 O O . LYS A 1 136 ? -23.802 3.431 17.007 1.00 94.25 136 LYS A O 1
ATOM 1101 N N . CYS A 1 137 ? -22.402 3.664 15.273 1.00 94.56 137 CYS A N 1
ATOM 1102 C CA . CYS A 1 137 ? -22.525 5.126 15.188 1.00 94.56 137 CYS A CA 1
ATOM 1103 C C . CYS A 1 137 ? -22.853 5.643 13.781 1.00 94.56 137 CYS A C 1
ATOM 1105 O O . CYS A 1 137 ? -22.929 6.853 13.585 1.00 94.56 137 CYS A O 1
ATOM 1107 N N . ASN A 1 138 ? -23.022 4.741 12.810 1.00 94.31 138 ASN A N 1
ATOM 1108 C CA . ASN A 1 138 ? -23.401 5.038 11.432 1.00 94.31 138 ASN A CA 1
ATOM 1109 C C . ASN A 1 138 ? -22.419 5.934 10.643 1.00 94.31 138 ASN A C 1
ATOM 1111 O O . ASN A 1 138 ? -22.765 6.444 9.584 1.00 94.31 138 ASN A O 1
ATOM 1115 N N . GLN A 1 139 ? -21.192 6.121 11.138 1.00 94.62 139 GLN A N 1
ATOM 1116 C CA . GLN A 1 139 ? -20.100 6.786 10.413 1.00 94.62 139 GLN A CA 1
ATOM 1117 C C . GLN A 1 139 ? -19.397 5.813 9.462 1.00 94.62 139 GLN A C 1
ATOM 1119 O O . GLN A 1 139 ? -19.525 4.600 9.618 1.00 94.62 139 GLN A O 1
ATOM 1124 N N . VAL A 1 140 ? -18.620 6.318 8.499 1.00 95.75 140 VAL A N 1
ATOM 1125 C CA . VAL A 1 140 ? -17.851 5.460 7.582 1.00 95.75 140 VAL A CA 1
ATOM 1126 C C . VAL A 1 140 ? -16.903 4.566 8.384 1.00 95.75 140 VAL A C 1
ATOM 1128 O O . VAL A 1 140 ? -16.034 5.043 9.113 1.00 95.75 140 VAL A O 1
ATOM 1131 N N . ALA A 1 141 ? -17.052 3.253 8.229 1.00 95.62 141 ALA A N 1
ATOM 1132 C CA . ALA A 1 141 ? -16.293 2.258 8.973 1.00 95.62 141 ALA A CA 1
ATOM 1133 C C . ALA A 1 141 ? -14.910 2.027 8.347 1.00 95.62 141 ALA A C 1
ATOM 1135 O O . ALA A 1 141 ? -14.622 0.955 7.809 1.00 95.62 141 ALA A O 1
ATOM 1136 N N . THR A 1 142 ? -14.069 3.065 8.383 1.00 96.31 142 THR A N 1
ATOM 1137 C CA . THR A 1 142 ? -12.639 2.980 8.056 1.00 96.31 142 THR A CA 1
ATOM 1138 C C . THR A 1 142 ? -11.904 2.099 9.063 1.00 96.31 142 THR A C 1
ATOM 1140 O O . THR A 1 142 ? -12.408 1.837 10.160 1.00 96.31 142 THR A O 1
ATOM 1143 N N . LEU A 1 143 ? -10.695 1.652 8.706 1.00 95.31 143 LEU A N 1
ATOM 1144 C CA . LEU A 1 143 ? -9.869 0.871 9.622 1.00 95.31 143 LEU A CA 1
ATOM 1145 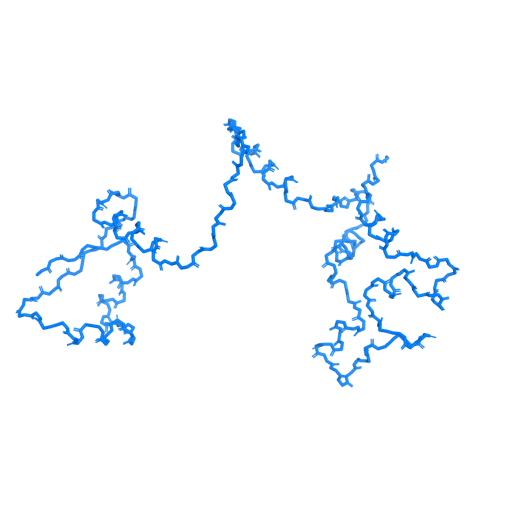C C . LEU A 1 143 ? -9.668 1.604 10.952 1.00 95.31 143 LEU A C 1
ATOM 1147 O O . LEU A 1 143 ? -10.057 1.070 11.983 1.00 95.31 143 LEU A O 1
ATOM 1151 N N . TYR A 1 144 ? -9.171 2.846 10.911 1.00 95.62 144 TYR A N 1
ATOM 1152 C CA . TYR A 1 144 ? -9.015 3.702 12.092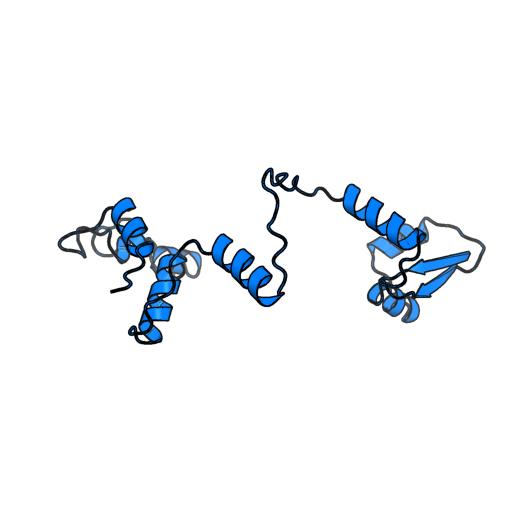 1.00 95.62 144 TYR A CA 1
ATOM 1153 C C . TYR A 1 144 ? -10.312 3.797 12.904 1.00 95.62 144 TYR A C 1
ATOM 1155 O O . TYR A 1 144 ? -10.301 3.565 14.112 1.00 95.62 144 TYR A O 1
ATOM 1163 N N . HIS A 1 145 ? -11.446 4.068 12.248 1.00 95.56 145 HIS A N 1
ATOM 1164 C CA . HIS A 1 145 ? -12.723 4.212 12.939 1.00 95.56 145 HIS A CA 1
ATOM 1165 C C . HIS A 1 145 ? -13.093 2.945 13.718 1.00 95.56 145 HIS A C 1
ATOM 1167 O O . HIS A 1 145 ? -13.431 3.011 14.897 1.00 95.56 145 HIS A O 1
ATOM 1173 N N . THR A 1 146 ? -13.014 1.784 13.068 1.00 93.50 146 THR A N 1
ATOM 1174 C CA . THR A 1 146 ? -13.368 0.504 13.699 1.00 93.50 146 THR A CA 1
ATOM 1175 C C . THR A 1 146 ? -12.358 0.068 14.760 1.00 93.50 146 THR A C 1
ATOM 1177 O O . THR A 1 146 ? -12.760 -0.395 15.826 1.00 93.50 146 THR A O 1
ATOM 1180 N N . ALA A 1 147 ? -11.064 0.268 14.510 1.00 93.25 147 ALA A N 1
ATOM 1181 C CA . ALA A 1 147 ? -9.990 -0.198 15.377 1.00 93.25 147 ALA A CA 1
ATOM 1182 C C . ALA A 1 147 ? -9.795 0.672 16.626 1.00 93.25 147 ALA A C 1
ATOM 1184 O O . ALA A 1 147 ? -9.513 0.119 17.683 1.00 93.25 147 ALA A O 1
ATOM 1185 N N . ALA A 1 148 ? -9.977 1.996 16.532 1.00 93.12 148 ALA A N 1
ATOM 1186 C CA . ALA A 1 148 ? -9.661 2.906 17.640 1.00 93.12 148 ALA A CA 1
ATOM 1187 C C . ALA A 1 148 ? -10.515 4.185 17.736 1.00 93.12 148 ALA A C 1
ATOM 1189 O O . ALA A 1 148 ? -10.672 4.722 18.827 1.00 93.12 148 ALA A O 1
ATOM 1190 N N . GLY A 1 149 ? -11.076 4.690 16.633 1.00 94.50 149 GLY A N 1
ATOM 1191 C CA . GLY A 1 149 ? -11.712 6.017 16.597 1.00 94.50 149 GLY A CA 1
ATOM 1192 C C . GLY A 1 149 ? -13.204 6.056 16.958 1.00 94.50 149 GLY A C 1
ATOM 1193 O O . GLY A 1 149 ? -13.785 7.130 17.118 1.00 94.50 149 GLY A O 1
ATOM 1194 N N . CYS A 1 150 ? -13.886 4.912 17.050 1.00 95.88 150 CYS A N 1
ATOM 1195 C CA . CYS A 1 150 ? -15.329 4.897 17.289 1.00 95.88 150 CYS A CA 1
ATOM 1196 C C . CYS A 1 150 ? -15.686 5.086 18.772 1.00 95.88 150 CYS A C 1
ATOM 1198 O O . CYS A 1 150 ? -15.566 4.160 19.572 1.00 95.88 150 CYS A O 1
ATOM 1200 N N . HIS A 1 151 ? -16.267 6.240 19.107 1.00 93.75 151 HIS A N 1
ATOM 1201 C CA . HIS A 1 151 ? -16.754 6.581 20.453 1.00 93.75 151 HIS A CA 1
ATOM 1202 C C . HIS A 1 151 ? -17.869 5.670 21.006 1.00 93.75 151 HIS A C 1
ATOM 1204 O O . HIS A 1 151 ? -18.167 5.714 22.195 1.00 93.75 151 HIS A O 1
ATOM 1210 N N . LYS A 1 152 ? -18.540 4.880 20.154 1.00 93.44 152 LYS A N 1
ATOM 1211 C CA . LYS A 1 152 ? -19.558 3.899 20.584 1.00 93.44 152 LYS A CA 1
ATOM 1212 C C . LYS A 1 152 ? -18.991 2.492 20.793 1.00 93.44 152 LYS A C 1
ATOM 1214 O O . LYS A 1 152 ? -19.683 1.662 21.373 1.00 93.44 152 LYS A O 1
ATOM 1219 N N . ILE A 1 153 ? -17.792 2.208 20.280 1.00 91.56 153 ILE A N 1
ATOM 1220 C CA . ILE A 1 153 ? -17.116 0.907 20.423 1.00 91.56 153 ILE A CA 1
ATOM 1221 C C . ILE A 1 153 ? -16.088 0.986 21.552 1.00 91.56 153 ILE A C 1
ATOM 1223 O O . ILE A 1 153 ? -16.036 0.103 22.404 1.00 91.56 153 ILE A O 1
ATOM 1227 N N . HIS A 1 154 ? -15.304 2.063 21.578 1.00 91.62 154 HIS A N 1
ATOM 1228 C CA . HIS A 1 154 ? -14.191 2.249 22.501 1.00 91.62 154 HIS A CA 1
ATOM 1229 C C . HIS A 1 154 ? -14.577 3.217 23.617 1.00 91.62 154 HIS A C 1
ATOM 1231 O O . HIS A 1 154 ? -15.156 4.268 23.352 1.00 91.62 154 HIS A O 1
ATOM 1237 N N . LYS A 1 155 ? -14.229 2.883 24.868 1.00 90.25 155 LYS A N 1
ATOM 1238 C CA . LYS A 1 155 ? -14.462 3.764 26.031 1.00 90.25 155 LYS A CA 1
ATOM 1239 C C . LYS A 1 155 ? -13.642 5.056 25.948 1.00 90.25 155 LYS A C 1
ATOM 1241 O O . LYS A 1 155 ? -14.123 6.114 26.337 1.00 90.25 155 LYS A O 1
ATOM 1246 N N . HIS A 1 156 ? -12.425 4.950 25.420 1.00 90.69 156 HIS A N 1
ATOM 1247 C CA . HIS A 1 156 ? -11.501 6.057 25.194 1.00 90.69 156 HIS A CA 1
ATOM 1248 C C . HIS A 1 156 ? -11.021 5.983 23.741 1.00 90.69 156 HIS A C 1
ATOM 1250 O O . HIS A 1 156 ? -10.004 5.343 23.475 1.00 90.69 156 HIS A O 1
ATOM 1256 N N . PRO A 1 157 ? -11.794 6.522 22.781 1.00 93.12 157 PRO A N 1
ATOM 1257 C CA . PRO A 1 157 ? -11.388 6.507 21.385 1.00 93.12 157 PRO A CA 1
ATOM 1258 C C . PRO A 1 157 ? -10.132 7.361 21.194 1.00 93.12 157 PRO A C 1
ATOM 1260 O O . PRO A 1 157 ? -10.015 8.438 21.779 1.00 93.12 157 PRO A O 1
ATOM 1263 N N . LEU A 1 158 ? -9.209 6.878 20.367 1.00 94.31 158 LEU A N 1
ATOM 1264 C CA . LEU A 1 158 ? -8.014 7.631 19.993 1.00 94.31 158 LEU A CA 1
ATOM 1265 C C . LEU A 1 158 ? -8.356 8.643 18.903 1.00 94.31 158 LEU A C 1
ATOM 1267 O O . LEU A 1 158 ? -9.237 8.387 18.082 1.00 94.31 158 LEU A O 1
ATOM 1271 N N . THR A 1 159 ? -7.631 9.760 18.867 1.00 94.75 159 THR A N 1
ATOM 1272 C CA . THR A 1 159 ? -7.598 10.630 17.686 1.00 94.75 159 THR A CA 1
ATOM 1273 C C . THR A 1 159 ? -6.808 9.967 16.553 1.00 94.75 159 THR A C 1
ATOM 1275 O O . THR A 1 159 ? -6.061 9.007 16.764 1.00 94.75 159 THR A O 1
ATOM 1278 N N . GLU A 1 160 ? -6.951 10.469 15.326 1.00 91.81 160 GLU A N 1
ATOM 1279 C CA . GLU A 1 160 ? -6.238 9.923 14.163 1.00 91.81 160 GLU A CA 1
ATOM 1280 C C . GLU A 1 160 ? -4.717 10.120 14.278 1.00 91.81 160 GLU A C 1
ATOM 1282 O O . GLU A 1 160 ? -3.940 9.246 13.885 1.00 91.81 160 GLU A O 1
ATOM 1287 N N . GLU A 1 161 ? -4.297 11.222 14.901 1.00 93.19 161 GLU A N 1
ATOM 1288 C CA . GLU A 1 161 ? -2.901 11.502 15.244 1.00 93.19 161 GLU A CA 1
ATOM 1289 C C . GLU A 1 161 ? -2.368 10.488 16.260 1.00 93.19 161 GLU A C 1
ATOM 1291 O O . GLU A 1 161 ? -1.360 9.838 15.998 1.00 93.19 161 GLU A O 1
ATOM 1296 N N . GLN A 1 162 ? -3.091 10.266 17.364 1.00 93.50 162 GLN A N 1
ATOM 1297 C CA . GLN A 1 162 ? -2.715 9.289 18.394 1.00 93.50 162 GLN A CA 1
ATOM 1298 C C . GLN A 1 162 ? -2.655 7.862 17.844 1.00 93.50 162 GLN A C 1
ATOM 1300 O O . GLN A 1 162 ? -1.770 7.090 18.203 1.00 93.50 162 GLN A O 1
ATOM 1305 N N . TRP A 1 163 ? -3.586 7.498 16.960 1.00 92.44 163 TRP A N 1
ATOM 1306 C CA . TRP A 1 163 ? -3.576 6.208 16.276 1.00 92.44 163 TRP A CA 1
ATOM 1307 C C . TRP A 1 163 ? -2.345 6.052 15.375 1.00 92.44 163 TRP A C 1
ATOM 1309 O O . TRP A 1 163 ? -1.668 5.024 15.412 1.00 92.44 163 TRP A O 1
ATOM 1319 N N . SER A 1 164 ? -2.033 7.079 14.584 1.00 90.69 164 SER A N 1
ATOM 1320 C CA . SER A 1 164 ? -0.874 7.076 13.686 1.00 90.69 164 SER A CA 1
ATOM 1321 C C . SER A 1 164 ? 0.442 7.026 14.461 1.00 90.69 164 SER A C 1
ATOM 1323 O O . SER A 1 164 ? 1.361 6.298 14.079 1.00 90.69 164 SER A O 1
ATOM 1325 N N . GLU A 1 165 ? 0.515 7.746 15.579 1.00 91.31 165 GLU A N 1
ATOM 1326 C CA . GLU A 1 165 ? 1.642 7.705 16.502 1.00 91.31 165 GLU A CA 1
ATOM 1327 C C . GLU A 1 165 ? 1.791 6.309 17.116 1.00 91.31 165 GLU A C 1
ATOM 1329 O O . GLU A 1 165 ? 2.871 5.728 17.044 1.00 91.31 165 GLU A O 1
ATOM 1334 N N . ALA A 1 166 ? 0.706 5.715 17.625 1.00 89.38 166 ALA A N 1
ATOM 1335 C CA . ALA A 1 166 ? 0.720 4.371 18.200 1.00 89.38 166 ALA A CA 1
ATOM 1336 C C . ALA A 1 166 ? 1.209 3.302 17.205 1.00 89.38 166 ALA A C 1
ATOM 1338 O O . ALA A 1 166 ? 1.947 2.400 17.586 1.00 89.38 166 ALA A O 1
ATOM 1339 N N . LEU A 1 167 ? 0.860 3.417 15.919 1.00 89.69 167 LEU A N 1
ATOM 1340 C CA . LEU A 1 167 ? 1.354 2.513 14.869 1.00 89.69 167 LEU A CA 1
ATOM 1341 C C . LEU A 1 167 ? 2.836 2.723 14.514 1.00 89.69 167 LEU A C 1
ATOM 1343 O O . LEU A 1 167 ? 3.459 1.822 13.937 1.00 89.69 167 LEU A O 1
ATOM 1347 N N . SER A 1 168 ? 3.369 3.906 14.819 1.00 87.19 168 SER A N 1
ATOM 1348 C CA . SER A 1 168 ? 4.738 4.329 14.510 1.00 87.19 168 SER A CA 1
ATOM 1349 C C . SER A 1 168 ? 5.699 4.144 15.685 1.00 87.19 168 SER A C 1
ATOM 1351 O O . SER A 1 168 ? 6.912 4.155 15.478 1.00 87.19 168 SER A O 1
ATOM 1353 N N . ARG A 1 169 ? 5.182 3.940 16.902 1.00 82.69 169 ARG A N 1
ATOM 1354 C CA . ARG A 1 169 ? 5.993 3.636 18.081 1.00 82.69 169 ARG A CA 1
ATOM 1355 C C . ARG A 1 169 ? 6.646 2.270 17.945 1.00 82.69 169 ARG A C 1
ATOM 1357 O O . ARG A 1 169 ? 6.005 1.264 17.637 1.00 82.69 169 ARG A O 1
ATOM 1364 N N . ALA A 1 170 ? 7.954 2.265 18.143 1.00 66.06 170 ALA A N 1
ATOM 1365 C CA . ALA A 1 170 ? 8.756 1.066 18.198 1.00 66.06 170 ALA A CA 1
ATOM 1366 C C . ALA A 1 170 ? 9.014 0.778 19.676 1.00 66.06 170 ALA A 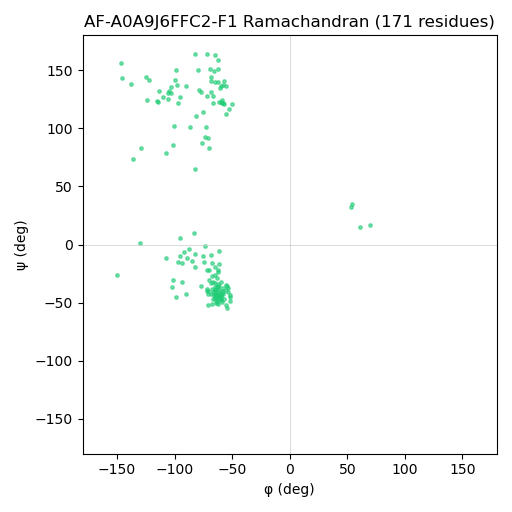C 1
ATOM 1368 O O . ALA A 1 170 ? 10.000 1.254 20.230 1.00 66.06 170 ALA A O 1
ATOM 1369 N N . ASP A 1 171 ? 8.086 0.082 20.328 1.00 57.88 171 ASP A N 1
ATOM 1370 C CA . ASP A 1 171 ? 8.261 -0.306 21.727 1.00 57.88 171 ASP A CA 1
ATOM 1371 C C . ASP A 1 171 ? 9.346 -1.396 21.776 1.00 57.88 171 ASP A C 1
ATOM 1373 O O . ASP A 1 171 ? 9.083 -2.582 21.554 1.00 57.88 171 ASP A O 1
ATOM 1377 N N . TYR A 1 172 ? 10.595 -0.969 21.959 1.00 53.19 172 TYR A N 1
ATOM 1378 C CA . TYR A 1 172 ? 11.743 -1.827 22.231 1.00 53.19 172 TYR A CA 1
ATOM 1379 C C . TYR A 1 172 ? 12.135 -1.644 23.702 1.00 53.19 172 TYR A C 1
ATOM 1381 O O . TYR A 1 172 ? 13.086 -0.923 23.993 1.00 53.19 172 TYR A O 1
ATOM 1389 N N . ASP A 1 173 ? 11.385 -2.295 24.596 1.00 42.41 173 ASP A N 1
ATOM 1390 C CA . ASP A 1 173 ? 11.740 -2.489 26.011 1.00 42.41 173 ASP A CA 1
ATOM 1391 C C . ASP A 1 173 ? 12.157 -3.953 26.281 1.00 42.41 173 ASP A C 1
ATOM 1393 O O . ASP A 1 173 ? 11.405 -4.903 25.924 1.00 42.41 173 ASP A O 1
#

Secondary structure (DSSP, 8-state):
-EEEE--HHHHHHHHTT---HHHHHHHHT---SSPPEEEE--GGG--HHHHHHHHHHHHHS-PPPPP---SPPP--SSHHHHHHHHHHTT--SPPPPTTS-HHHHHHHHHHHTT-S--HHHHHHH-TTTS-SB-TTT-SB--HHIIIII-TTT-SSPPPHHHHHHHHH-----

Nearest PDB structures (foldseek):
  7oh3-assembly1_b  TM=2.127E-01  e=2.229E+00  Saccharomyces cerevisiae S288C

Mean predicted aligned error: 14.6 Å

pLDDT: mean 85.88, std 11.26, range [42.41, 96.94]

Sequence (173 aa):
MNIVSDSQNACRQWAGGRIGKTAHRLAIGYKSNNPIKIIWAPGHENLEGNQQAHAWTRASLPRADSPQTEFPVPVMPIYSEILSYYKETRIKFPHPHPKLQRQDQTALRSNQTNTFPHLSRLHKLYPTQHPNLCPKCNQVATLYHTAAGCHKIHKHPLTEEQWSEALSRADYD

Radius of gyration: 27.67 Å; Cα contacts (8 Å, |Δi|>4): 138; chains: 1; bounding box: 56×34×78 Å

Foldseek 3Di:
DEAEDQPPVCLVCVVVVHDDPVRVVVVVVDDDPDDYHYHHDHPVVPDVVHVVVVVVVVVPDPDDPDPPPPDPDPPDVDPVVVVVVVVVVPDQFDQPDPPDDPVVSVQLVCLLVQNHDWQLVVCVVVVPPGPQADPQPRHGTGSLCVVAQPVRVDVHGDDPVRSNVVRRDDPPD

Organism: Haemaphysalis longicornis (NCBI:txid44386)